Protein AF-A0A968RD47-F1 (afdb_monomer_lite)

Foldseek 3Di:
DDDDDDPPDDPDDDPCPVVVVCVVVVWDWDDDPQWTDTDPDIHHVDPCVVVPDDPPPDDDDVVVVVVVVVVVVPD

pLDDT: mean 78.29, std 12.75, range [44.28, 94.12]

Radius of gyration: 23.35 Å; chains: 1; bounding box: 55×56×44 Å

Sequence (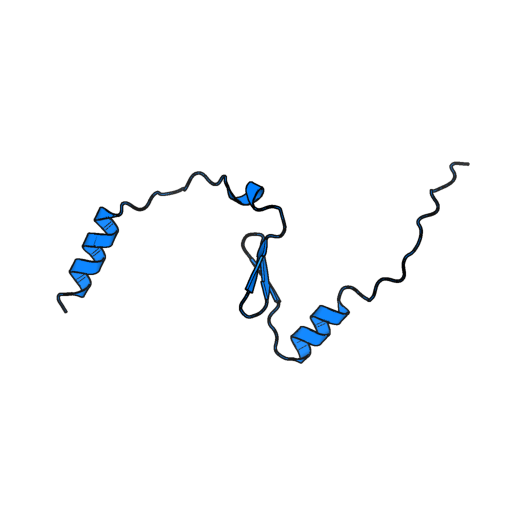75 aa):
METSPIVKQYAFPNPYEPLILMYDRGGIFYTEHGFFCVNIASFPRKDWSHYEHLTPLLQLESSVLDRLDLRETIA

Structure (mmCIF, N/CA/C/O backbone):
data_AF-A0A968RD47-F1
#
_entry.id   AF-A0A968RD47-F1
#
loop_
_atom_site.group_PDB
_atom_site.id
_atom_site.type_symbol
_atom_site.label_atom_id
_atom_site.label_alt_id
_atom_site.label_comp_id
_atom_site.label_asym_id
_atom_site.label_entity_id
_atom_site.label_seq_id
_atom_site.pdbx_PDB_ins_code
_atom_site.Cartn_x
_atom_site.Cartn_y
_atom_site.Cartn_z
_atom_site.occupancy
_atom_site.B_iso_or_equiv
_atom_site.auth_seq_id
_atom_site.auth_comp_id
_atom_site.auth_asym_id
_atom_site.auth_atom_id
_atom_site.pdbx_PDB_model_num
ATOM 1 N N . MET A 1 1 ? 26.706 39.087 -12.967 1.00 44.28 1 MET A N 1
ATOM 2 C CA . MET A 1 1 ? 26.482 37.772 -13.603 1.00 44.28 1 MET A CA 1
ATOM 3 C C . MET A 1 1 ? 26.468 36.747 -12.489 1.00 44.28 1 MET A C 1
ATOM 5 O O . MET A 1 1 ? 27.526 36.429 -11.966 1.00 44.28 1 MET A O 1
ATOM 9 N N . GLU A 1 2 ? 25.284 36.331 -12.051 1.00 46.44 2 GLU A N 1
ATOM 10 C CA . GLU A 1 2 ? 25.151 35.250 -11.073 1.00 46.44 2 GLU A CA 1
ATOM 11 C C . GLU A 1 2 ? 25.378 33.921 -11.795 1.00 46.44 2 GLU A C 1
ATOM 13 O O . GLU A 1 2 ? 24.690 33.594 -12.760 1.00 46.44 2 GLU A O 1
ATOM 18 N N . THR A 1 3 ? 26.402 33.183 -11.380 1.00 58.03 3 THR A N 1
ATOM 19 C CA . THR A 1 3 ? 26.692 31.846 -11.894 1.00 58.03 3 THR A CA 1
ATOM 20 C C . THR A 1 3 ? 25.697 30.863 -11.288 1.00 58.03 3 THR A C 1
ATOM 22 O O 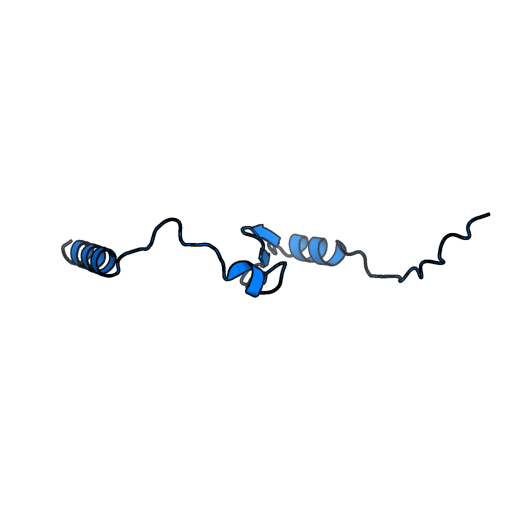. THR A 1 3 ? 25.776 30.565 -10.096 1.00 58.03 3 THR A O 1
ATOM 25 N N . SER A 1 4 ? 24.757 30.364 -12.094 1.00 53.38 4 SER A N 1
ATOM 26 C CA . SER A 1 4 ? 23.864 29.276 -11.692 1.00 53.38 4 SER A CA 1
ATOM 27 C C . SER A 1 4 ? 24.684 28.046 -11.271 1.00 53.38 4 SER A C 1
ATOM 29 O O . SER A 1 4 ? 25.680 27.728 -11.929 1.00 53.38 4 SER A O 1
ATOM 31 N N . PRO A 1 5 ? 24.307 27.350 -10.185 1.00 61.06 5 PRO A N 1
ATOM 32 C CA . PRO A 1 5 ? 25.064 26.202 -9.709 1.00 61.06 5 PRO A CA 1
ATOM 33 C C . PRO A 1 5 ? 25.071 25.090 -10.764 1.00 61.06 5 PRO A C 1
ATOM 35 O O . PRO A 1 5 ? 24.043 24.769 -11.358 1.00 61.06 5 PRO A O 1
ATOM 38 N N . ILE A 1 6 ? 26.243 24.489 -10.983 1.00 65.88 6 ILE A N 1
ATOM 39 C CA . ILE A 1 6 ? 26.419 23.321 -11.853 1.00 65.88 6 ILE A CA 1
ATOM 40 C C . ILE A 1 6 ? 25.720 22.134 -11.179 1.00 65.88 6 ILE A C 1
ATOM 42 O O . ILE A 1 6 ? 26.281 21.478 -10.299 1.00 65.88 6 ILE A O 1
ATOM 46 N N . VAL A 1 7 ? 24.470 21.872 -11.561 1.00 67.00 7 VAL A N 1
ATOM 47 C CA . VAL A 1 7 ? 23.729 20.689 -11.112 1.00 67.00 7 VAL A CA 1
ATOM 48 C C . VAL A 1 7 ? 24.324 19.476 -11.821 1.00 67.00 7 VAL A C 1
ATOM 50 O O . VAL A 1 7 ? 24.232 19.352 -13.041 1.00 67.00 7 VAL A O 1
ATOM 53 N N . LYS A 1 8 ? 24.958 18.572 -11.066 1.00 66.12 8 LYS A N 1
ATOM 54 C CA . LYS A 1 8 ? 25.397 17.277 -11.602 1.00 66.12 8 LYS A CA 1
ATOM 55 C C . LYS A 1 8 ? 24.168 16.505 -12.083 1.00 66.12 8 LYS A C 1
ATOM 57 O O . LYS A 1 8 ? 23.337 16.099 -11.274 1.00 66.12 8 LYS A O 1
ATOM 62 N N . GLN A 1 9 ? 24.061 16.310 -13.393 1.00 57.41 9 GLN A N 1
ATOM 63 C CA . GLN A 1 9 ? 23.017 15.491 -13.991 1.00 57.41 9 GLN A CA 1
ATOM 64 C C . GLN A 1 9 ? 23.438 14.025 -13.900 1.00 57.41 9 GLN A C 1
ATOM 66 O O . GLN A 1 9 ? 24.349 13.574 -14.590 1.00 57.41 9 GLN A O 1
ATOM 71 N N . TYR A 1 10 ? 22.797 13.288 -13.005 1.00 66.50 10 TYR A N 1
ATOM 72 C CA . TYR A 1 10 ? 22.954 11.844 -12.921 1.00 66.50 10 TYR A CA 1
ATOM 73 C C . TYR A 1 10 ? 21.986 11.193 -13.914 1.00 66.50 10 TYR A C 1
ATOM 75 O O . TYR A 1 10 ? 20.806 11.546 -13.956 1.00 66.50 10 TYR A O 1
ATOM 83 N N . ALA A 1 11 ? 22.480 10.249 -14.716 1.00 69.38 11 ALA A N 1
ATOM 84 C CA . ALA A 1 11 ? 21.646 9.420 -15.579 1.00 69.38 11 ALA A CA 1
ATOM 85 C C . ALA A 1 11 ? 20.929 8.373 -14.717 1.00 69.38 11 ALA A C 1
ATOM 87 O O . ALA A 1 11 ? 21.366 7.230 -14.602 1.00 69.38 11 ALA A O 1
ATOM 88 N N . PHE A 1 12 ? 19.863 8.793 -14.042 1.00 62.25 12 PHE A N 1
ATOM 89 C CA . PHE A 1 12 ? 18.970 7.857 -13.380 1.00 62.25 12 PHE A CA 1
ATOM 90 C C . PHE A 1 12 ? 18.105 7.154 -14.434 1.00 62.25 12 PHE A C 1
ATOM 92 O O . PHE A 1 12 ? 17.714 7.794 -15.416 1.00 62.25 12 PHE A O 1
ATOM 99 N N . PRO A 1 13 ? 17.806 5.854 -14.260 1.00 72.31 13 PRO A N 1
ATOM 100 C CA . PRO A 1 13 ? 16.814 5.184 -15.090 1.00 72.31 13 PRO A CA 1
ATOM 101 C C . PR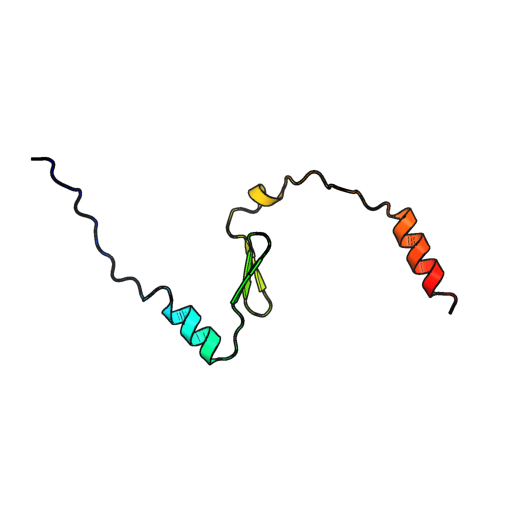O A 1 13 ? 15.494 5.957 -15.038 1.00 72.31 13 PRO A C 1
ATOM 103 O O . PRO A 1 13 ? 15.187 6.604 -14.031 1.00 72.31 13 PRO A O 1
ATOM 106 N N . ASN A 1 14 ? 14.730 5.912 -16.131 1.00 79.69 14 ASN A N 1
ATOM 107 C CA . ASN A 1 14 ? 13.445 6.592 -16.200 1.00 79.69 14 ASN A CA 1
ATOM 108 C C . ASN A 1 14 ? 12.582 6.137 -15.006 1.00 79.69 14 ASN A C 1
ATOM 110 O O . ASN A 1 14 ? 12.291 4.944 -14.895 1.00 79.69 14 ASN A O 1
ATOM 114 N N . PRO A 1 15 ? 12.165 7.050 -14.108 1.00 78.06 15 PRO A N 1
ATOM 115 C CA . PRO A 1 15 ? 11.480 6.672 -12.872 1.00 78.06 15 PRO A CA 1
ATOM 116 C C . PRO A 1 15 ? 10.134 5.980 -13.125 1.00 78.06 15 PRO A C 1
ATOM 118 O O . PRO A 1 15 ? 9.620 5.298 -12.241 1.00 78.06 15 PRO A O 1
ATOM 121 N N . TYR A 1 16 ? 9.572 6.126 -14.327 1.00 82.25 16 TYR A N 1
ATOM 122 C CA . TYR A 1 16 ? 8.311 5.505 -14.719 1.00 82.25 16 TYR A CA 1
ATOM 123 C C . TYR A 1 16 ? 8.482 4.124 -15.356 1.00 82.25 16 TYR A C 1
ATOM 125 O O . TYR A 1 16 ? 7.526 3.357 -15.393 1.00 82.25 16 TYR A O 1
ATOM 133 N N . GLU A 1 17 ? 9.676 3.771 -15.832 1.00 87.75 17 GLU A N 1
ATOM 134 C CA . GLU A 1 17 ? 9.915 2.503 -16.531 1.00 87.75 17 GLU A CA 1
ATOM 135 C C . GLU A 1 17 ? 9.627 1.263 -15.662 1.00 87.75 17 GLU A C 1
ATOM 137 O O . GLU A 1 17 ? 8.939 0.357 -16.140 1.00 87.75 17 GLU A O 1
ATOM 142 N N . PRO A 1 18 ? 9.996 1.229 -14.365 1.00 84.75 18 PRO A N 1
ATOM 143 C CA . PRO A 1 18 ? 9.574 0.150 -13.473 1.00 84.75 18 PRO A CA 1
ATOM 144 C C . PRO A 1 18 ? 8.052 0.059 -13.298 1.00 84.75 18 PRO A C 1
ATOM 146 O O . PRO A 1 18 ? 7.514 -1.042 -13.196 1.00 84.75 18 PRO A O 1
ATOM 149 N N . LEU A 1 19 ? 7.350 1.198 -13.279 1.00 83.75 19 LEU A N 1
ATOM 150 C CA . LEU A 1 19 ? 5.894 1.237 -13.111 1.00 83.75 19 LEU A CA 1
ATOM 151 C C . LEU A 1 19 ? 5.176 0.717 -14.361 1.00 83.75 19 LEU A C 1
ATOM 153 O O . LEU A 1 19 ? 4.224 -0.051 -14.239 1.00 83.75 19 LEU A O 1
ATOM 157 N N . ILE A 1 20 ? 5.671 1.078 -15.548 1.00 87.56 20 ILE A N 1
ATOM 158 C CA . ILE A 1 20 ? 5.167 0.581 -16.836 1.00 87.56 20 ILE A CA 1
ATOM 159 C C . ILE A 1 20 ? 5.342 -0.940 -16.911 1.00 87.56 20 ILE A C 1
ATOM 161 O O . ILE A 1 20 ? 4.376 -1.668 -17.113 1.00 87.56 20 ILE A O 1
ATOM 165 N N . LEU A 1 21 ? 6.551 -1.438 -16.636 1.00 90.00 21 LEU A N 1
ATOM 166 C CA . LEU A 1 21 ? 6.851 -2.874 -16.641 1.00 90.00 21 LEU A CA 1
ATOM 167 C C . LEU A 1 21 ? 6.030 -3.682 -15.631 1.00 90.00 21 LEU A C 1
ATOM 169 O O . LEU A 1 21 ? 5.815 -4.880 -15.831 1.00 90.00 21 LEU A O 1
ATOM 173 N N . MET A 1 22 ? 5.647 -3.063 -14.515 1.00 86.50 22 MET A N 1
ATOM 174 C CA . MET A 1 22 ? 4.796 -3.68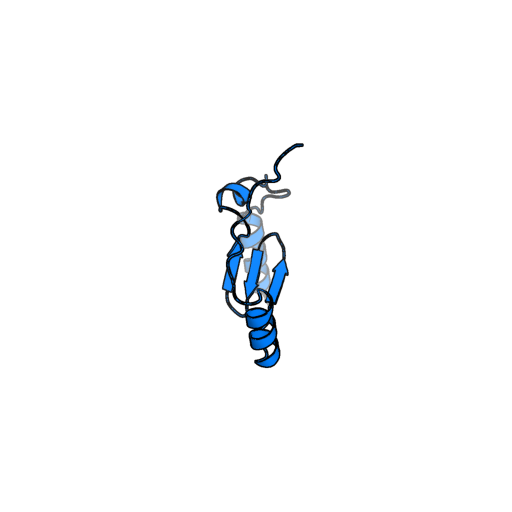0 -13.508 1.00 86.50 22 MET A CA 1
ATOM 175 C C . MET A 1 22 ? 3.344 -3.748 -13.999 1.00 86.50 22 MET A C 1
ATOM 177 O O . MET A 1 22 ? 2.730 -4.808 -13.890 1.00 86.50 22 MET A O 1
ATOM 181 N N . TYR A 1 23 ? 2.827 -2.665 -14.587 1.00 88.81 23 TYR A N 1
ATOM 182 C CA . TYR A 1 23 ? 1.490 -2.627 -15.185 1.00 88.81 23 TYR A CA 1
ATOM 183 C C . TYR A 1 23 ? 1.339 -3.651 -16.319 1.00 88.81 23 TYR A C 1
ATOM 185 O O . TYR A 1 23 ? 0.398 -4.442 -16.303 1.00 88.81 23 TYR A O 1
ATOM 193 N N . ASP A 1 24 ? 2.311 -3.725 -17.232 1.00 94.12 24 ASP A N 1
ATOM 194 C CA . ASP A 1 24 ? 2.310 -4.679 -18.354 1.00 94.12 24 ASP A CA 1
ATOM 195 C C . ASP A 1 24 ? 2.292 -6.147 -17.892 1.00 94.12 24 ASP A C 1
ATOM 197 O O . ASP A 1 24 ? 1.818 -7.033 -18.602 1.00 94.12 24 ASP A O 1
ATOM 201 N N . ARG A 1 25 ? 2.789 -6.421 -16.678 1.00 93.25 25 ARG A N 1
ATOM 202 C CA . ARG A 1 25 ? 2.763 -7.749 -16.044 1.00 93.25 25 ARG A CA 1
ATOM 203 C C . ARG A 1 25 ? 1.517 -7.997 -15.187 1.00 93.25 25 ARG A C 1
ATOM 205 O O . ARG A 1 25 ? 1.470 -8.995 -14.471 1.00 93.25 25 ARG A O 1
ATOM 212 N N . GLY A 1 26 ? 0.527 -7.107 -15.239 1.00 91.88 26 GLY A N 1
ATOM 213 C CA . GLY A 1 26 ? -0.704 -7.196 -14.453 1.00 91.88 26 GLY A CA 1
ATOM 214 C C . GLY A 1 26 ? -0.534 -6.816 -12.980 1.00 91.88 26 GLY A C 1
ATOM 215 O O . GLY A 1 26 ? -1.374 -7.170 -12.156 1.00 91.88 26 GLY A O 1
ATOM 216 N N . GLY A 1 27 ? 0.556 -6.134 -12.624 1.00 90.44 27 GLY A N 1
ATOM 217 C CA . GLY A 1 27 ? 0.767 -5.622 -11.277 1.00 90.44 27 GLY A CA 1
ATOM 218 C C . GLY A 1 27 ? -0.027 -4.344 -11.013 1.00 90.44 27 GLY A C 1
ATOM 219 O O . GLY A 1 27 ? -0.299 -3.548 -11.911 1.00 90.44 27 GLY A O 1
ATOM 220 N N . ILE A 1 28 ? -0.383 -4.145 -9.749 1.00 89.19 28 ILE A N 1
ATOM 221 C CA . ILE A 1 28 ? -1.214 -3.034 -9.292 1.00 89.19 28 ILE A CA 1
ATOM 222 C C . ILE A 1 28 ? -0.350 -2.068 -8.483 1.00 89.19 28 ILE A C 1
ATOM 224 O O . ILE A 1 28 ? 0.325 -2.485 -7.543 1.00 89.19 28 ILE A O 1
ATOM 228 N N . PHE A 1 29 ? -0.396 -0.783 -8.842 1.00 89.38 29 PHE A N 1
ATOM 229 C CA . PHE A 1 29 ? 0.222 0.309 -8.094 1.00 89.38 29 PHE A CA 1
ATOM 230 C C . PHE A 1 29 ? -0.768 1.454 -7.972 1.00 89.38 29 PHE A C 1
ATOM 232 O O . PHE A 1 29 ? -1.301 1.943 -8.968 1.00 89.38 29 PHE A O 1
ATOM 239 N N . TYR A 1 30 ? -0.998 1.885 -6.743 1.00 88.94 30 TYR A N 1
ATOM 240 C CA . TYR A 1 30 ? -1.832 3.034 -6.431 1.00 88.94 30 TYR A CA 1
ATOM 241 C C . TYR A 1 30 ? -1.354 3.660 -5.128 1.00 88.94 30 TYR A C 1
ATOM 243 O O . TYR A 1 30 ? -0.457 3.156 -4.447 1.00 88.94 30 TYR A O 1
ATOM 251 N N . THR A 1 31 ? -1.942 4.800 -4.787 1.00 89.81 31 THR A N 1
ATOM 252 C CA . THR A 1 31 ? -1.617 5.486 -3.546 1.00 89.81 31 THR A CA 1
ATOM 253 C C . THR A 1 31 ? -2.891 5.786 -2.782 1.00 89.81 31 THR A C 1
ATOM 255 O O . THR A 1 31 ? -3.781 6.445 -3.315 1.00 89.81 31 THR A O 1
ATOM 258 N N . GLU A 1 32 ? -2.953 5.362 -1.528 1.00 86.19 32 GLU A N 1
ATOM 259 C CA . GLU A 1 32 ? -4.126 5.526 -0.670 1.00 86.19 32 GLU A CA 1
ATOM 260 C C . GLU A 1 32 ? -3.669 5.801 0.767 1.00 86.19 32 GLU A C 1
ATOM 262 O O . GLU A 1 32 ? -2.613 5.326 1.174 1.00 86.19 32 GLU A O 1
ATOM 267 N N . HIS A 1 33 ? -4.388 6.651 1.506 1.00 84.50 33 HIS A N 1
ATOM 268 C CA . HIS A 1 33 ? -4.099 6.999 2.912 1.00 84.50 33 HIS A CA 1
ATOM 269 C C . HIS A 1 33 ? -2.632 7.363 3.231 1.00 84.50 33 HIS A C 1
ATOM 271 O O . HIS A 1 33 ? -2.136 7.133 4.329 1.00 84.50 33 HIS A O 1
ATOM 277 N N . GLY A 1 34 ? -1.904 7.945 2.273 1.00 86.12 34 GLY A N 1
ATOM 278 C CA . GLY A 1 34 ? -0.486 8.273 2.447 1.00 86.12 34 GLY A CA 1
ATOM 279 C C . GLY A 1 34 ? 0.480 7.102 2.231 1.00 86.12 34 GLY A C 1
ATOM 280 O O . GLY A 1 34 ? 1.673 7.285 2.423 1.00 86.12 34 GLY A O 1
ATOM 281 N N . PHE A 1 35 ? 0.027 5.941 1.774 1.00 90.00 35 PHE A N 1
ATOM 282 C CA . PHE A 1 35 ? 0.868 4.792 1.436 1.00 90.00 35 PHE A CA 1
ATOM 283 C C . PHE A 1 35 ? 1.096 4.692 -0.077 1.00 90.00 35 PHE A C 1
ATOM 285 O O . PHE A 1 35 ? 0.343 5.264 -0.876 1.00 90.00 35 PHE A O 1
ATOM 292 N N . PHE A 1 36 ? 2.171 4.002 -0.450 1.00 90.38 36 PHE A N 1
ATOM 293 C CA . PHE A 1 36 ? 2.356 3.365 -1.748 1.00 90.38 36 PHE A CA 1
ATOM 294 C C . PHE A 1 36 ? 1.869 1.926 -1.631 1.00 90.38 36 PHE A C 1
ATOM 296 O O . PHE A 1 36 ? 2.390 1.177 -0.805 1.00 90.38 36 PHE A O 1
ATOM 303 N N . CYS A 1 37 ? 0.899 1.541 -2.449 1.00 91.25 37 CYS A N 1
ATOM 304 C CA . CYS A 1 37 ? 0.311 0.209 -2.428 1.00 91.25 37 CYS A CA 1
ATOM 305 C C . CYS A 1 37 ? 0.767 -0.546 -3.676 1.00 91.25 37 CYS A C 1
ATOM 307 O O . CYS A 1 37 ? 0.585 -0.052 -4.790 1.00 91.25 37 CYS A O 1
ATOM 309 N N . VAL A 1 38 ? 1.369 -1.722 -3.489 1.00 89.12 38 VAL A N 1
ATOM 310 C CA . VAL A 1 38 ? 1.816 -2.618 -4.565 1.00 89.12 38 VAL A CA 1
ATOM 311 C C . VAL A 1 38 ? 1.305 -4.023 -4.307 1.00 89.12 38 VAL A C 1
ATOM 313 O O . VAL A 1 38 ? 1.651 -4.594 -3.285 1.00 89.12 38 VAL A O 1
ATOM 316 N N . ASN A 1 39 ? 0.532 -4.613 -5.222 1.00 82.56 39 ASN A N 1
ATOM 317 C CA . ASN A 1 39 ? -0.010 -5.981 -5.109 1.00 82.56 39 ASN A CA 1
ATOM 318 C C . ASN A 1 39 ? -0.408 -6.406 -3.670 1.00 82.56 39 ASN A C 1
ATOM 320 O O . ASN A 1 39 ? -1.526 -6.148 -3.244 1.00 82.56 39 ASN A O 1
ATOM 324 N N . ILE A 1 40 ? 0.505 -7.057 -2.933 1.00 84.50 40 ILE A N 1
ATOM 325 C CA . ILE A 1 40 ? 0.302 -7.627 -1.588 1.00 84.50 40 ILE A CA 1
ATOM 326 C C . ILE A 1 40 ? 0.981 -6.846 -0.445 1.00 84.50 40 ILE A C 1
ATOM 328 O O . ILE A 1 40 ? 0.999 -7.315 0.690 1.00 84.50 40 ILE A O 1
ATOM 332 N N . ALA A 1 41 ? 1.592 -5.695 -0.725 1.00 86.81 41 ALA A N 1
ATOM 333 C CA . ALA A 1 41 ? 2.352 -4.910 0.242 1.00 86.81 41 ALA A CA 1
ATOM 334 C C . ALA A 1 41 ? 2.022 -3.416 0.147 1.00 86.81 41 ALA A C 1
ATOM 336 O O . ALA A 1 41 ? 1.601 -2.901 -0.888 1.00 86.81 41 ALA A O 1
ATOM 337 N N . SER A 1 42 ? 2.225 -2.702 1.250 1.00 89.94 42 SER A N 1
ATOM 338 C CA . SER A 1 42 ? 2.086 -1.249 1.302 1.00 89.94 42 SER A CA 1
ATOM 339 C C . SER A 1 42 ? 3.222 -0.636 2.106 1.00 89.94 42 SER A C 1
ATOM 341 O O . SER A 1 42 ? 3.620 -1.175 3.137 1.00 89.94 42 SER A O 1
ATOM 343 N N . PHE A 1 43 ? 3.736 0.496 1.631 1.00 88.88 43 PHE A N 1
ATOM 344 C CA . PHE A 1 43 ? 4.857 1.210 2.238 1.00 88.88 43 PHE A CA 1
ATOM 345 C C . PHE A 1 43 ? 4.449 2.652 2.544 1.00 88.88 43 PHE A C 1
ATOM 347 O O . PHE A 1 43 ? 3.817 3.289 1.695 1.00 88.88 43 PHE A O 1
ATOM 354 N N . PRO A 1 44 ? 4.772 3.194 3.727 1.00 89.50 44 PRO A N 1
ATOM 355 C CA . PRO A 1 44 ? 4.419 4.568 4.052 1.00 89.50 44 PRO A CA 1
ATOM 356 C C . PRO A 1 44 ? 5.228 5.544 3.183 1.00 89.50 44 PRO A C 1
ATOM 358 O O . PRO A 1 44 ? 6.398 5.308 2.880 1.00 89.50 44 PRO A O 1
ATOM 361 N N . ARG A 1 45 ? 4.618 6.664 2.770 1.00 86.56 45 ARG A N 1
ATOM 362 C CA . ARG A 1 45 ? 5.326 7.725 2.019 1.00 86.56 45 ARG A CA 1
ATOM 363 C C . ARG A 1 45 ? 6.291 8.537 2.888 1.00 86.56 45 ARG A C 1
ATOM 365 O O . ARG A 1 45 ? 7.124 9.264 2.355 1.00 86.56 45 ARG A O 1
ATOM 372 N N . LYS A 1 46 ? 6.119 8.471 4.206 1.00 83.44 46 LYS A N 1
ATOM 373 C CA . LYS A 1 46 ? 6.889 9.187 5.227 1.00 83.44 46 LYS A CA 1
ATOM 374 C C . LYS A 1 46 ? 7.314 8.213 6.322 1.00 83.44 46 LYS A C 1
ATOM 376 O O . LYS A 1 46 ? 6.906 7.055 6.315 1.00 83.44 46 LYS A O 1
ATOM 381 N N . ASP A 1 47 ? 8.072 8.702 7.292 1.00 82.19 47 ASP A N 1
ATOM 382 C CA . ASP A 1 47 ? 8.384 7.939 8.497 1.00 82.19 47 ASP A CA 1
ATOM 383 C C . ASP A 1 47 ? 7.112 7.588 9.278 1.00 82.19 47 ASP A C 1
ATOM 385 O O . ASP A 1 47 ? 6.164 8.377 9.323 1.00 82.19 47 ASP A O 1
ATOM 389 N N . TRP A 1 48 ? 7.114 6.429 9.941 1.00 79.00 48 TRP A N 1
ATOM 390 C CA . TRP A 1 48 ? 5.986 5.933 10.739 1.00 79.00 48 TRP A CA 1
ATOM 391 C C . TRP A 1 48 ? 5.501 6.921 11.809 1.00 79.00 48 TRP A C 1
ATOM 393 O O . TRP A 1 48 ? 4.303 6.981 12.070 1.00 79.00 48 TRP A O 1
ATOM 403 N N . SER A 1 49 ? 6.391 7.767 12.337 1.00 79.50 49 SER A N 1
ATOM 404 C CA . SER A 1 49 ? 6.062 8.844 13.284 1.00 79.50 49 SER A CA 1
ATOM 405 C C . SER A 1 49 ? 5.007 9.825 12.759 1.00 79.50 49 SER A C 1
ATOM 407 O O . SER A 1 49 ? 4.258 10.416 13.532 1.00 79.50 49 SER A O 1
ATOM 409 N N . HIS A 1 50 ? 4.875 9.970 11.437 1.00 73.56 50 HIS A N 1
ATOM 410 C CA . HIS A 1 50 ? 3.846 10.813 10.824 1.00 73.56 50 HIS A CA 1
ATOM 411 C C . HIS A 1 50 ? 2.436 10.210 10.894 1.00 73.56 50 HIS A C 1
ATOM 413 O O . HIS A 1 50 ? 1.468 10.908 10.593 1.00 73.56 50 HIS A O 1
ATOM 419 N N . TYR A 1 51 ? 2.316 8.938 11.281 1.00 73.19 51 TYR A N 1
ATOM 420 C CA . TYR A 1 51 ? 1.051 8.220 11.446 1.00 73.19 51 TYR A CA 1
ATOM 421 C C . TYR A 1 51 ? 0.708 7.958 12.918 1.00 73.19 51 TYR A C 1
ATOM 423 O O . TYR A 1 51 ? -0.379 7.465 13.200 1.00 73.19 51 TYR A O 1
ATOM 431 N N . GLU A 1 52 ? 1.584 8.316 13.863 1.00 73.50 52 GLU A N 1
ATOM 432 C CA . GLU A 1 52 ? 1.375 8.074 15.301 1.00 73.50 52 GLU A CA 1
ATOM 433 C C . GLU A 1 52 ? 0.281 8.960 15.927 1.00 73.50 52 GLU A C 1
ATOM 435 O O . GLU A 1 52 ? -0.109 8.757 17.074 1.00 73.50 52 GLU A O 1
ATOM 440 N N . HIS A 1 53 ? -0.256 9.936 15.188 1.00 65.00 53 HIS A N 1
ATOM 441 C CA . HIS A 1 53 ? -1.001 11.046 15.782 1.00 65.00 53 HIS A CA 1
ATOM 442 C C . HIS A 1 53 ? -2.303 11.412 15.074 1.00 65.00 53 HIS A C 1
ATOM 444 O O . HIS A 1 53 ? -2.569 12.584 14.807 1.00 65.00 53 HIS A O 1
ATOM 450 N N . LEU A 1 54 ? -3.178 10.439 14.846 1.00 67.56 54 LEU A N 1
ATOM 451 C CA . LEU A 1 54 ? -4.597 10.762 14.723 1.00 67.56 54 LEU A CA 1
ATOM 452 C C . LEU A 1 54 ? -5.264 10.430 16.052 1.00 67.56 54 LEU A C 1
ATOM 454 O O . LEU A 1 54 ? -5.379 9.261 16.414 1.00 67.56 54 LEU A O 1
ATOM 458 N N . THR A 1 55 ? -5.697 11.458 16.791 1.00 72.75 55 THR A N 1
ATOM 459 C CA . THR A 1 55 ? -6.695 11.254 17.843 1.00 72.75 55 THR A CA 1
ATOM 460 C C . THR A 1 55 ? -7.857 10.514 17.184 1.00 72.75 55 THR A C 1
ATOM 462 O O . THR A 1 55 ? -8.399 11.029 16.200 1.00 72.75 55 THR A O 1
ATOM 465 N N . PRO A 1 56 ? -8.198 9.297 17.633 1.00 70.62 56 PRO A N 1
ATOM 466 C CA . PRO A 1 56 ? -9.253 8.537 16.990 1.00 70.62 56 PRO A CA 1
ATOM 467 C C . PRO A 1 56 ? -10.535 9.368 17.039 1.00 70.62 56 PRO A C 1
ATOM 469 O O . PRO A 1 56 ? -10.938 9.822 18.108 1.00 70.62 56 PRO A O 1
ATOM 472 N N . LEU A 1 57 ? -11.168 9.585 15.879 1.00 73.12 57 LEU A N 1
ATOM 473 C CA . LEU A 1 57 ? -12.455 10.288 15.803 1.00 73.12 57 LEU A CA 1
ATOM 474 C C . LEU A 1 57 ? -13.507 9.583 16.677 1.00 73.12 57 LEU A C 1
ATOM 476 O O . LEU A 1 57 ? -14.401 10.216 17.230 1.00 73.12 57 LEU A O 1
ATOM 480 N N . LEU A 1 58 ? -13.374 8.261 16.791 1.00 74.12 58 LEU A N 1
ATOM 481 C CA . LEU A 1 58 ? -14.200 7.385 17.598 1.00 74.12 58 LEU A CA 1
ATOM 482 C C . LEU A 1 58 ? -13.327 6.252 18.146 1.00 74.12 58 LEU A C 1
ATOM 484 O O . LEU A 1 58 ? -12.550 5.652 17.402 1.00 74.12 58 LEU A O 1
ATOM 488 N N . GLN A 1 59 ? -13.480 5.937 19.429 1.00 79.94 59 GLN A N 1
ATOM 489 C CA . GLN A 1 59 ? -12.897 4.749 20.041 1.00 79.94 59 GLN A CA 1
ATOM 490 C C . GLN A 1 59 ? -13.949 3.637 20.063 1.00 79.94 59 GLN A C 1
ATOM 492 O O . GLN A 1 59 ? -15.056 3.839 20.556 1.00 79.94 59 GLN A O 1
ATOM 497 N N . LEU A 1 60 ? -13.609 2.468 19.521 1.00 82.62 60 LEU A N 1
ATOM 498 C CA . LEU A 1 60 ? -14.450 1.281 19.648 1.00 82.62 60 LEU A CA 1
ATOM 499 C C . LEU A 1 60 ? -14.329 0.737 21.074 1.00 82.62 60 LEU A C 1
ATOM 501 O O . LEU A 1 60 ? -13.227 0.469 21.553 1.00 82.62 60 LEU A O 1
ATOM 505 N N . GLU A 1 61 ? -15.461 0.562 21.749 1.00 88.81 61 GLU A N 1
ATOM 506 C CA . GLU A 1 61 ? -15.507 -0.161 23.016 1.00 88.81 61 GLU A CA 1
ATOM 507 C C . GLU A 1 61 ? -15.487 -1.665 22.738 1.00 88.81 61 GLU A C 1
ATOM 509 O O . GLU A 1 61 ? -16.366 -2.186 22.048 1.00 88.81 61 GLU A O 1
ATOM 514 N N . SER A 1 62 ? -14.514 -2.379 23.308 1.00 87.75 62 SER A N 1
ATOM 515 C CA . SER A 1 62 ? -14.406 -3.838 23.170 1.00 87.75 62 SER A CA 1
ATOM 516 C C . SER A 1 62 ? -15.694 -4.555 23.581 1.00 87.75 62 SER A C 1
ATOM 518 O O . SER A 1 62 ? -16.155 -5.442 22.876 1.00 87.75 62 SER A O 1
ATOM 520 N N . SER A 1 63 ? -16.363 -4.077 24.634 1.00 90.12 63 SER A N 1
ATOM 521 C CA . SER A 1 63 ? -17.646 -4.615 25.107 1.00 90.12 63 SER A CA 1
ATOM 522 C C . SER A 1 63 ? -18.790 -4.503 24.084 1.00 90.12 63 SER A C 1
ATOM 524 O O . SER A 1 63 ? -19.784 -5.227 24.166 1.00 90.12 63 SER A O 1
ATOM 526 N N . VAL A 1 64 ? -18.715 -3.568 23.131 1.00 87.69 64 VAL A N 1
ATOM 527 C CA . VAL A 1 64 ? -19.675 -3.464 22.020 1.00 87.69 64 VAL A CA 1
ATOM 528 C C . VAL A 1 64 ? -19.374 -4.530 20.972 1.00 87.69 64 VAL A C 1
ATOM 530 O O . VAL A 1 64 ? -20.313 -5.159 20.490 1.00 87.69 64 VAL A O 1
ATOM 533 N N . LEU A 1 65 ? -18.094 -4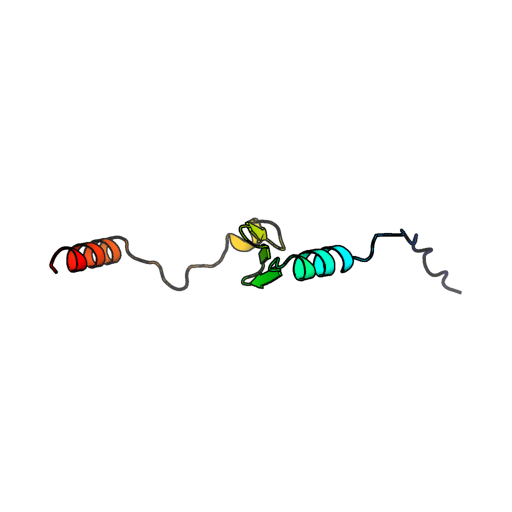.753 20.662 1.00 86.81 65 LEU A N 1
ATOM 534 C CA . LEU A 1 65 ? -17.652 -5.778 19.714 1.00 86.81 65 LEU A CA 1
ATOM 535 C C . LEU A 1 65 ? -18.007 -7.182 20.221 1.00 86.81 65 LEU A C 1
ATOM 537 O O . LEU A 1 65 ? -18.678 -7.922 19.510 1.00 86.81 65 LEU A O 1
ATOM 541 N N . ASP A 1 66 ? -17.723 -7.476 21.493 1.00 90.19 66 ASP A N 1
ATOM 542 C CA . ASP A 1 66 ? -18.068 -8.759 22.123 1.00 90.19 66 ASP A CA 1
ATOM 543 C C . ASP A 1 66 ? -19.580 -9.056 22.033 1.00 90.19 66 ASP A C 1
ATOM 545 O O . ASP A 1 66 ? -20.012 -10.192 21.845 1.00 90.19 66 ASP A O 1
ATOM 549 N N . ARG A 1 67 ? -20.426 -8.021 22.142 1.00 89.00 67 ARG A N 1
ATOM 550 C CA . ARG A 1 67 ? -21.887 -8.169 22.017 1.00 89.00 67 ARG A CA 1
ATOM 551 C C . ARG A 1 67 ? -22.350 -8.426 20.585 1.00 89.00 67 ARG A C 1
ATOM 553 O O . ARG A 1 67 ? -23.423 -9.008 20.421 1.00 89.00 67 ARG A O 1
ATOM 560 N N . LEU A 1 68 ? -21.614 -7.963 19.575 1.00 84.12 68 LEU A N 1
ATOM 561 C CA . LEU A 1 68 ? -21.918 -8.251 18.172 1.00 84.12 68 LEU A CA 1
ATOM 562 C C . LEU A 1 68 ? -21.609 -9.716 17.850 1.00 84.12 68 LEU A C 1
ATOM 564 O O . LEU A 1 68 ? -22.475 -10.389 17.296 1.00 84.12 68 LEU A O 1
ATOM 568 N N . ASP A 1 69 ? -20.470 -10.235 18.311 1.00 83.94 69 ASP A N 1
ATOM 569 C CA . ASP A 1 69 ? -20.084 -11.642 18.118 1.00 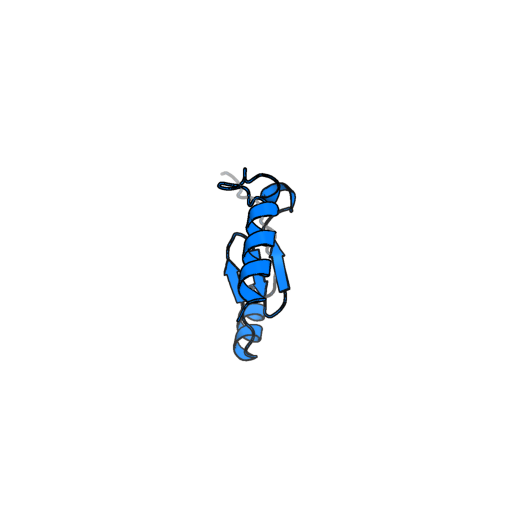83.94 69 ASP A CA 1
ATOM 570 C C . ASP A 1 69 ? -21.112 -12.609 18.734 1.00 83.94 69 ASP A C 1
ATOM 572 O O . ASP A 1 69 ? -21.513 -13.613 18.137 1.00 83.94 69 ASP A O 1
ATOM 576 N N . LEU A 1 70 ? -21.630 -12.262 19.917 1.00 81.56 70 LEU A N 1
ATOM 577 C CA . LEU A 1 70 ? -22.659 -13.049 20.602 1.00 81.56 70 LEU A CA 1
ATOM 578 C C . LEU A 1 70 ? -24.010 -13.062 19.867 1.00 81.56 70 LEU A C 1
ATOM 580 O O . LEU A 1 70 ? -24.798 -13.987 20.070 1.00 81.56 70 LEU A O 1
ATOM 584 N N . ARG A 1 71 ? -24.301 -12.062 19.023 1.00 64.50 71 ARG A N 1
ATOM 585 C CA . ARG A 1 71 ? -25.547 -12.017 18.237 1.00 64.50 71 ARG A CA 1
ATOM 586 C C . ARG A 1 71 ? -25.506 -12.915 17.006 1.00 64.50 71 ARG A C 1
ATOM 588 O O . ARG A 1 71 ? -26.559 -13.417 16.630 1.00 64.50 71 ARG A O 1
ATOM 595 N N . GLU A 1 72 ? -24.340 -13.156 16.414 1.00 59.31 72 GLU A N 1
ATOM 596 C CA . GLU A 1 72 ? -24.219 -14.060 15.257 1.00 59.31 72 GLU A CA 1
ATOM 597 C C . GLU A 1 72 ? -24.172 -15.541 15.651 1.00 59.31 72 GLU A C 1
ATOM 599 O O . GLU A 1 72 ? -24.412 -16.410 14.822 1.00 59.31 72 GLU A O 1
ATOM 604 N N . THR A 1 73 ? -23.938 -15.846 16.931 1.00 56.84 73 THR A N 1
ATOM 605 C CA . THR A 1 73 ? -23.923 -17.235 17.428 1.00 56.84 73 THR A CA 1
ATOM 606 C C . THR A 1 73 ? -25.338 -17.807 17.643 1.00 56.84 73 THR A C 1
ATOM 608 O O . THR A 1 73 ? -25.497 -18.993 17.924 1.00 56.84 73 THR A O 1
ATOM 611 N N . ILE A 1 74 ? -26.384 -16.984 17.507 1.00 53.34 74 ILE A N 1
ATOM 612 C CA . ILE A 1 74 ? -27.792 -17.397 17.609 1.00 53.34 74 ILE A CA 1
ATOM 613 C C . ILE A 1 74 ? -28.471 -17.182 16.247 1.00 53.34 74 ILE A C 1
ATOM 615 O O . ILE A 1 74 ? -29.367 -16.348 16.109 1.00 53.34 74 ILE A O 1
ATOM 619 N N . ALA A 1 75 ? -28.017 -17.915 15.233 1.00 44.97 75 ALA A N 1
ATOM 620 C CA . ALA A 1 75 ? -28.705 -18.096 13.956 1.00 44.97 75 ALA A CA 1
ATOM 621 C C . ALA A 1 75 ? -28.573 -19.556 13.506 1.00 44.97 75 ALA A C 1
ATOM 623 O O . ALA A 1 75 ? -27.445 -20.091 13.578 1.00 44.97 75 ALA A O 1
#

Secondary structure (DSSP, 8-state):
-----------PPPTTHHHHHHHHTT--EEEETTEEEETTEEEESS-GGGGS----SSPPPHHHHHHHHHHHT--